Protein AF-A0A433DPP1-F1 (afdb_monomer_lite)

Secondary structure (DSSP, 8-state):
-PPTTHHHIIIII-S-BSSSS-TTTSBPPTT---THHHH---SS---SSPP-TTSPPBTTSPP--SS-B-GGG--S-HHHHHHHHHHHHHBSEEEEEEEETTEEEEEE-SSTTTTBEEEEETTEEEE--BTTBS--BHHHHHHHHHTT--S----

Radius of gyration: 14.96 Å; chains: 1; bounding box: 36×38×36 Å

pLDDT: mean 84.87, std 12.74, range [33.56, 97.12]

Sequence (155 aa):
MLPEPYRTFVAEIANGTNEGPMDEGGLLPLGAKPDSWVSWKADCWMSPEPFDGTAVRKPDRPFPLVEEWQWEYEYYDNALHSSPLHETYQHGSVLLGSDQPGDYWTLVVTGPQRGQVWWLRDGCATPYSSSGELGVDFLDWVRDWHLGQGWWRSE

Foldseek 3Di:
DADPPVVVCVVPPHQFAQPAPAPQRHFHGWQDDGPLLQPAAQPLQLAPDGDHSVDAAALVAAQDDPFKDQSSPVPDDSPVCVVNVNSNVGYQWTWGYANDRQWTWIAGGHHPLHQWIWIGGSGIIHTDDDPPDPNDGPVNVRVCVVVVVDSDDDD

Structure (mmCIF, N/CA/C/O backbone):
data_AF-A0A433DPP1-F1
#
_entry.id   AF-A0A433DPP1-F1
#
loop_
_atom_site.group_PDB
_atom_site.id
_atom_site.type_symbol
_atom_site.label_atom_id
_atom_site.label_alt_id
_atom_site.label_comp_id
_atom_site.label_asym_id
_atom_site.label_entity_id
_atom_site.label_seq_id
_atom_site.pdbx_PDB_ins_code
_atom_site.Cartn_x
_atom_site.Cartn_y
_atom_site.Cartn_z
_atom_site.occupancy
_atom_site.B_iso_or_equiv
_atom_site.auth_seq_id
_atom_site.auth_comp_id
_atom_site.auth_asym_id
_atom_site.auth_atom_id
_atom_site.pdbx_PDB_model_num
ATOM 1 N N . MET A 1 1 ? 0.915 -14.182 6.998 1.00 80.50 1 MET A N 1
ATOM 2 C CA . MET A 1 1 ? 0.240 -13.805 8.266 1.00 80.50 1 MET A CA 1
ATOM 3 C C . MET A 1 1 ? 0.090 -12.290 8.286 1.00 80.50 1 MET A C 1
ATOM 5 O O . MET A 1 1 ? 1.107 -11.620 8.142 1.00 80.50 1 MET A O 1
ATOM 9 N N . LEU A 1 2 ? -1.130 -11.756 8.427 1.00 90.88 2 LEU A N 1
ATOM 10 C CA . LEU A 1 2 ? -1.385 -10.305 8.468 1.00 90.88 2 LEU A CA 1
ATOM 11 C C . LEU A 1 2 ? -0.783 -9.648 9.729 1.00 90.88 2 LEU A C 1
ATOM 13 O O . LEU A 1 2 ? -0.656 -10.330 10.755 1.00 90.88 2 LEU A O 1
ATOM 17 N N . PRO A 1 3 ? -0.337 -8.379 9.663 1.00 90.81 3 PRO A N 1
ATOM 18 C CA . PRO A 1 3 ? 0.163 -7.639 10.824 1.00 90.81 3 PRO A CA 1
ATOM 19 C C . PRO A 1 3 ? -0.963 -7.323 11.805 1.00 90.81 3 PRO A C 1
ATOM 21 O O . PRO A 1 3 ? -2.092 -7.073 11.395 1.00 90.81 3 PRO A O 1
ATOM 24 N N . GLU A 1 4 ? -0.650 -7.338 13.099 1.00 89.50 4 GLU A N 1
ATOM 25 C CA . GLU A 1 4 ? -1.472 -6.602 14.061 1.00 89.50 4 GLU A CA 1
ATOM 26 C C . GLU A 1 4 ? -1.162 -5.108 13.926 1.00 89.50 4 GLU A C 1
ATOM 28 O O . GLU A 1 4 ? -0.021 -4.787 13.582 1.00 89.50 4 GLU A O 1
ATOM 33 N N . PRO A 1 5 ? -2.140 -4.215 14.156 1.00 90.88 5 PRO A N 1
ATOM 34 C CA . PRO A 1 5 ? -3.519 -4.486 14.607 1.00 90.88 5 PRO A CA 1
ATOM 35 C C . PRO A 1 5 ? -4.525 -4.840 13.488 1.00 90.88 5 PRO A C 1
ATOM 37 O O . PRO A 1 5 ? -5.678 -5.177 13.759 1.00 90.88 5 PRO A O 1
ATOM 40 N N . TYR A 1 6 ? -4.107 -4.793 12.219 1.00 91.00 6 TYR A N 1
ATOM 41 C CA . TYR A 1 6 ? -4.994 -5.018 11.068 1.00 91.00 6 TYR A CA 1
ATOM 42 C C . TYR A 1 6 ? -5.650 -6.407 11.053 1.00 91.00 6 TYR A C 1
ATOM 44 O O . TYR A 1 6 ? -6.817 -6.550 10.695 1.00 91.00 6 TYR A O 1
ATOM 52 N N . ARG A 1 7 ? -4.926 -7.450 11.475 1.00 92.88 7 ARG A N 1
ATOM 53 C CA . ARG A 1 7 ? -5.467 -8.813 11.567 1.00 92.88 7 ARG A CA 1
ATOM 54 C C . ARG A 1 7 ? -6.683 -8.880 12.493 1.00 92.88 7 ARG A C 1
ATOM 56 O O . ARG A 1 7 ? -7.682 -9.478 12.100 1.00 92.88 7 ARG A O 1
ATOM 63 N N . THR A 1 8 ? -6.594 -8.288 13.684 1.00 92.19 8 THR A N 1
ATOM 64 C CA . THR A 1 8 ? -7.711 -8.239 14.639 1.00 92.19 8 THR A CA 1
ATOM 65 C C . THR A 1 8 ? -8.884 -7.458 14.058 1.00 92.19 8 THR A C 1
ATOM 67 O O . THR A 1 8 ? -10.011 -7.940 14.094 1.00 92.19 8 THR A O 1
ATOM 70 N N . PHE A 1 9 ? -8.623 -6.305 13.433 1.00 90.38 9 PHE A N 1
ATOM 71 C CA . PHE A 1 9 ? -9.667 -5.515 12.780 1.00 90.38 9 PHE A CA 1
ATOM 72 C C . PHE A 1 9 ? -10.453 -6.332 11.740 1.00 90.38 9 PHE A C 1
ATOM 74 O O . PHE A 1 9 ? -11.680 -6.378 11.800 1.00 90.38 9 PHE A O 1
ATOM 81 N N . VAL A 1 10 ? -9.761 -7.038 10.838 1.00 91.62 10 VAL A N 1
ATOM 82 C CA . VAL A 1 10 ? -10.415 -7.865 9.807 1.00 91.62 10 VAL A CA 1
ATOM 83 C C . VAL A 1 10 ? -11.187 -9.041 10.410 1.00 91.62 10 VAL A C 1
ATOM 85 O O . VAL A 1 10 ? -12.242 -9.411 9.897 1.00 91.62 10 VAL A O 1
ATOM 88 N N . ALA A 1 11 ? -10.667 -9.647 11.479 1.00 92.19 11 ALA A N 1
ATOM 89 C CA . ALA A 1 11 ? -11.269 -10.825 12.098 1.00 92.19 11 ALA A CA 1
ATOM 90 C C . ALA A 1 11 ? -12.478 -10.501 12.992 1.00 92.19 11 ALA A C 1
ATOM 92 O O . ALA A 1 11 ? -13.408 -11.304 13.058 1.00 92.19 11 ALA A O 1
ATOM 93 N N . GLU A 1 12 ? -12.458 -9.361 13.686 1.00 92.75 12 GLU A N 1
ATOM 94 C CA . GLU A 1 12 ? -13.395 -9.065 14.778 1.00 92.75 12 GLU A CA 1
ATOM 95 C C . GLU A 1 12 ? -14.281 -7.838 14.529 1.00 92.75 12 GLU A C 1
ATOM 97 O O . GLU A 1 12 ? -15.341 -7.734 15.144 1.00 92.75 12 GLU A O 1
ATOM 102 N N . ILE A 1 13 ? -13.879 -6.918 13.642 1.00 88.56 13 ILE A N 1
ATOM 103 C CA . ILE A 1 13 ? -14.581 -5.645 13.416 1.00 88.56 13 ILE A CA 1
ATOM 104 C C . ILE A 1 13 ? -15.210 -5.615 12.021 1.00 88.56 13 ILE A C 1
ATOM 106 O O . ILE A 1 13 ? -16.436 -5.602 11.908 1.00 88.56 13 ILE A O 1
ATOM 110 N N . ALA A 1 14 ? -14.398 -5.599 10.958 1.00 88.69 14 ALA A N 1
ATOM 111 C CA . ALA A 1 14 ? -14.887 -5.508 9.583 1.00 88.69 14 ALA A CA 1
ATOM 112 C C . ALA A 1 14 ? -13.846 -5.964 8.548 1.00 88.69 14 ALA A C 1
ATOM 114 O O . ALA A 1 14 ? -12.668 -5.629 8.638 1.00 88.69 14 ALA A O 1
ATOM 115 N N . ASN A 1 15 ? -14.294 -6.651 7.494 1.00 90.50 15 ASN A N 1
ATOM 116 C CA . ASN A 1 15 ? -13.475 -6.952 6.316 1.00 90.50 15 ASN A CA 1
ATOM 117 C C . ASN A 1 15 ? -13.751 -5.929 5.203 1.00 90.50 15 ASN A C 1
ATOM 119 O O . ASN A 1 15 ? -14.346 -6.260 4.176 1.00 90.50 15 ASN A O 1
ATOM 123 N N . GLY A 1 16 ? -13.345 -4.686 5.453 1.00 87.31 16 GLY A N 1
ATOM 124 C CA . GLY A 1 16 ? -13.698 -3.527 4.636 1.00 87.31 16 GLY A CA 1
ATOM 125 C C . GLY A 1 16 ? -15.004 -2.863 5.081 1.00 87.31 16 GLY A C 1
ATOM 126 O O . GLY A 1 16 ? -15.820 -3.461 5.783 1.00 87.31 16 GLY A O 1
ATOM 127 N N . THR A 1 17 ? -15.175 -1.600 4.708 1.00 84.06 17 THR A N 1
ATOM 128 C CA . THR A 1 17 ? -16.322 -0.769 5.074 1.00 84.06 17 THR A CA 1
ATOM 129 C C . THR A 1 17 ? -16.471 0.390 4.091 1.00 84.06 17 THR A C 1
ATOM 131 O O . THR A 1 17 ? -15.496 1.070 3.784 1.00 84.06 17 THR A O 1
ATOM 134 N N . ASN A 1 18 ? -17.707 0.639 3.648 1.00 80.44 18 ASN A N 1
ATOM 135 C CA . ASN A 1 18 ? -18.045 1.807 2.823 1.00 80.44 18 ASN A CA 1
ATOM 136 C C . ASN A 1 18 ? -18.035 3.112 3.639 1.00 80.44 18 ASN A C 1
ATOM 138 O O . ASN A 1 18 ? -18.079 4.200 3.075 1.00 80.44 18 ASN A O 1
ATOM 142 N N . GLU A 1 19 ? -18.028 2.998 4.968 1.00 70.69 19 GLU A N 1
ATOM 143 C CA . GLU A 1 19 ? -17.798 4.099 5.897 1.00 70.69 19 GLU A CA 1
ATOM 144 C C . GLU A 1 19 ? -16.351 4.018 6.375 1.00 70.69 19 GLU A C 1
ATOM 146 O O . GLU A 1 19 ? -15.973 3.048 7.031 1.00 70.69 19 GLU A O 1
ATOM 151 N N . GLY A 1 20 ? -15.512 4.992 6.049 1.00 64.38 20 GLY A N 1
ATOM 152 C CA . GLY A 1 20 ? -14.100 4.884 6.387 1.00 64.38 20 GLY A CA 1
ATOM 153 C C . GLY A 1 20 ? -13.231 5.926 5.699 1.00 64.38 20 GLY A C 1
ATOM 154 O O . GLY A 1 20 ? -13.760 6.764 4.966 1.00 64.38 20 GLY A O 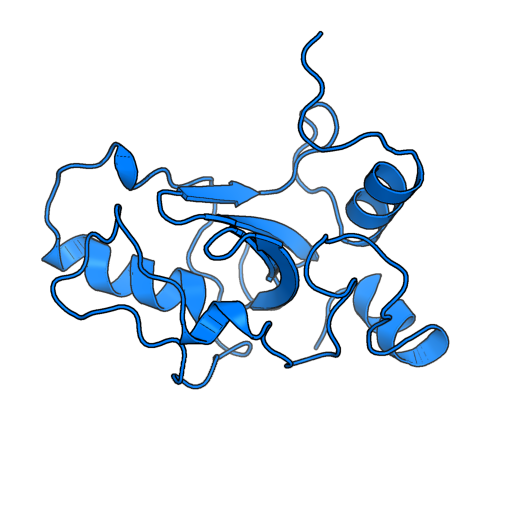1
ATOM 155 N N . PRO A 1 21 ? -11.908 5.879 5.944 1.00 61.28 21 PRO A N 1
ATOM 156 C CA . PRO A 1 21 ? -10.946 6.645 5.163 1.00 61.28 21 PRO A CA 1
ATOM 157 C C . PRO A 1 21 ? -11.133 6.318 3.701 1.00 61.28 21 PRO A C 1
ATOM 159 O O . PRO A 1 21 ? -11.459 5.171 3.419 1.00 61.28 21 PRO A O 1
ATOM 162 N N . MET A 1 22 ? -10.869 7.291 2.827 1.00 73.94 22 MET A N 1
ATOM 163 C CA . MET A 1 22 ? -10.825 7.176 1.366 1.00 73.94 22 MET A CA 1
ATOM 164 C C . MET A 1 22 ? -12.103 7.601 0.624 1.00 73.94 22 MET A C 1
ATOM 166 O O . MET A 1 22 ? -13.192 7.074 0.866 1.00 73.94 22 MET A O 1
ATOM 170 N N . ASP A 1 23 ? -11.941 8.516 -0.338 1.00 70.31 23 ASP A N 1
ATOM 171 C CA . ASP A 1 23 ? -13.028 9.032 -1.184 1.00 70.31 23 ASP A CA 1
ATOM 172 C C . ASP A 1 23 ? -13.584 7.959 -2.142 1.00 70.31 23 ASP A C 1
ATOM 174 O O . ASP A 1 23 ? -14.772 7.970 -2.476 1.00 70.31 23 ASP A O 1
ATOM 178 N N . GLU A 1 24 ? -12.768 6.974 -2.540 1.00 77.06 24 GLU A N 1
ATOM 179 C CA . GLU A 1 24 ? -13.175 5.870 -3.417 1.00 77.06 24 GLU A CA 1
ATOM 180 C C . GLU A 1 24 ? -13.691 4.649 -2.631 1.00 77.06 24 GLU A C 1
ATOM 182 O O . GLU A 1 24 ? -13.180 3.533 -2.741 1.00 77.06 24 GLU A O 1
ATOM 187 N N . GLY A 1 25 ? -14.742 4.855 -1.833 1.00 71.44 25 GLY A N 1
ATOM 188 C CA . GLY A 1 25 ? -15.516 3.754 -1.246 1.00 71.44 25 GLY A CA 1
ATOM 189 C C . GLY A 1 25 ? -15.002 3.212 0.089 1.00 71.44 25 GLY A C 1
ATOM 190 O O . GLY A 1 25 ? -15.340 2.082 0.445 1.00 71.44 25 GLY A O 1
ATOM 191 N N . GLY A 1 26 ? -14.248 4.009 0.848 1.00 86.06 26 GLY A N 1
ATOM 192 C CA . GLY A 1 26 ? -13.851 3.660 2.207 1.00 86.06 26 GLY A CA 1
ATOM 193 C C . GLY A 1 26 ? -12.688 2.661 2.286 1.00 86.06 26 GLY A C 1
ATOM 194 O O . GLY A 1 26 ? -11.819 2.585 1.414 1.00 86.06 26 GLY A O 1
ATOM 195 N N . LEU A 1 27 ? -12.681 1.856 3.354 1.00 89.94 27 LEU A N 1
ATOM 196 C CA . LEU A 1 27 ? -11.669 0.821 3.556 1.00 89.94 27 LEU A CA 1
ATOM 197 C C . LEU A 1 27 ? -12.025 -0.430 2.744 1.00 89.94 27 LEU A C 1
ATOM 199 O O . LEU A 1 27 ? -13.075 -1.044 2.942 1.00 89.94 27 LEU A O 1
ATOM 203 N N . LEU A 1 28 ? -11.120 -0.869 1.880 1.00 92.06 28 LEU A N 1
ATOM 204 C CA . LEU A 1 28 ? -11.331 -2.021 1.014 1.00 92.06 28 LEU A CA 1
ATOM 205 C C . LEU A 1 28 ? -11.329 -3.351 1.789 1.00 92.06 28 LEU A C 1
ATOM 207 O O . LEU A 1 28 ? -10.550 -3.532 2.734 1.00 92.06 28 LEU A O 1
ATOM 211 N N . PRO A 1 29 ? -12.141 -4.335 1.357 1.00 92.38 29 PRO A N 1
ATOM 212 C CA . PRO A 1 29 ? -12.014 -5.710 1.820 1.00 92.38 29 PRO A CA 1
ATOM 213 C C . PRO A 1 29 ? -10.627 -6.290 1.530 1.00 92.38 29 PRO A C 1
ATOM 215 O O . PRO A 1 29 ? -9.993 -5.973 0.522 1.00 92.38 29 PRO A O 1
ATOM 218 N N . LEU A 1 30 ? -10.172 -7.212 2.379 1.00 92.38 30 LEU A N 1
ATOM 219 C CA . LEU A 1 30 ? -8.880 -7.872 2.229 1.00 92.38 30 LEU A CA 1
ATOM 220 C C . LEU A 1 30 ? -8.735 -8.514 0.840 1.00 92.38 30 LEU A C 1
ATOM 222 O O . LEU A 1 30 ? -9.458 -9.444 0.486 1.00 92.38 30 LEU A O 1
ATOM 226 N N . GLY A 1 31 ? -7.739 -8.048 0.083 1.00 90.69 31 GLY A N 1
ATOM 227 C CA . GLY A 1 31 ? -7.416 -8.558 -1.253 1.00 90.69 31 GLY A CA 1
ATOM 228 C C . GLY A 1 31 ? -8.238 -7.945 -2.389 1.00 90.69 31 GLY A C 1
ATOM 229 O O . GLY A 1 31 ? -7.971 -8.262 -3.549 1.00 90.69 31 GLY A O 1
ATOM 230 N N . ALA A 1 32 ? -9.191 -7.062 -2.084 1.00 91.88 32 ALA A N 1
ATOM 231 C CA . ALA A 1 32 ? -9.877 -6.268 -3.092 1.00 91.88 32 ALA A CA 1
ATOM 232 C C . ALA A 1 32 ? -8.938 -5.211 -3.701 1.00 91.88 32 ALA A C 1
ATOM 234 O O . ALA A 1 32 ? -7.886 -4.873 -3.149 1.00 91.88 32 ALA A O 1
ATOM 235 N N . LYS A 1 33 ? -9.330 -4.704 -4.869 1.00 91.56 33 LYS A N 1
ATOM 236 C CA . LYS A 1 33 ? -8.695 -3.576 -5.554 1.00 91.56 33 LYS A CA 1
ATOM 237 C C . LYS A 1 33 ? -9.776 -2.508 -5.774 1.00 91.56 33 LYS A C 1
ATOM 239 O O . LYS A 1 33 ? -10.911 -2.910 -6.036 1.00 91.56 33 LYS A O 1
ATOM 244 N N . PRO A 1 34 ? -9.457 -1.209 -5.667 1.00 89.50 34 PRO A N 1
ATOM 245 C CA . PRO A 1 34 ? -10.390 -0.159 -6.062 1.00 89.50 34 PRO A CA 1
ATOM 246 C C . PRO A 1 34 ? -10.622 -0.215 -7.577 1.00 89.50 34 PRO A C 1
ATOM 248 O O . PRO A 1 34 ? -9.773 -0.728 -8.315 1.00 89.50 34 PRO A O 1
ATOM 251 N N . ASP A 1 35 ? -11.756 0.305 -8.045 1.00 87.19 35 ASP A N 1
ATOM 252 C CA . ASP A 1 35 ? -12.103 0.295 -9.472 1.00 87.19 35 ASP A CA 1
ATOM 253 C C . ASP A 1 35 ? -11.065 1.073 -10.291 1.00 87.19 35 ASP A C 1
ATOM 255 O O . ASP A 1 35 ? -10.641 0.629 -11.364 1.00 87.19 35 ASP A O 1
ATOM 259 N N . SER A 1 36 ? -10.567 2.179 -9.734 1.00 87.50 36 SER A N 1
ATOM 260 C CA . SER A 1 36 ? -9.498 2.979 -10.320 1.00 87.50 36 SER A CA 1
ATOM 261 C C . SER A 1 36 ? -8.199 2.209 -10.557 1.00 87.50 36 SER A C 1
ATOM 263 O O . SER A 1 36 ? -7.485 2.530 -11.509 1.00 87.50 36 SER A O 1
ATOM 265 N N . TRP A 1 37 ? -7.917 1.144 -9.793 1.00 88.75 37 TRP A N 1
ATOM 266 C CA . TRP A 1 37 ? -6.671 0.376 -9.890 1.00 88.75 37 TRP A CA 1
ATOM 267 C C . TRP A 1 37 ? -6.427 -0.200 -11.277 1.00 88.75 37 TRP A C 1
ATOM 269 O O . TRP A 1 37 ? -5.280 -0.326 -11.682 1.00 88.75 37 TRP A O 1
ATOM 279 N N . VAL A 1 38 ? -7.470 -0.582 -12.013 1.00 84.56 38 VAL A N 1
ATOM 280 C CA . VAL A 1 38 ? -7.315 -1.165 -13.359 1.00 84.56 38 VAL A CA 1
ATOM 281 C C . VAL A 1 38 ? -7.442 -0.137 -14.481 1.00 84.56 38 VAL A C 1
ATOM 283 O O . VAL A 1 38 ? -7.100 -0.448 -15.620 1.00 84.56 38 VAL A O 1
ATOM 286 N N . SER A 1 39 ? -7.945 1.062 -14.185 1.00 81.62 39 SER A N 1
ATOM 287 C CA . SER A 1 39 ? -8.306 2.059 -15.197 1.00 81.62 39 SER A CA 1
ATOM 288 C C . SER A 1 39 ? -7.485 3.344 -15.152 1.00 81.62 39 SER A C 1
ATOM 290 O O . SER A 1 39 ? -7.582 4.144 -16.085 1.00 81.62 39 SER A O 1
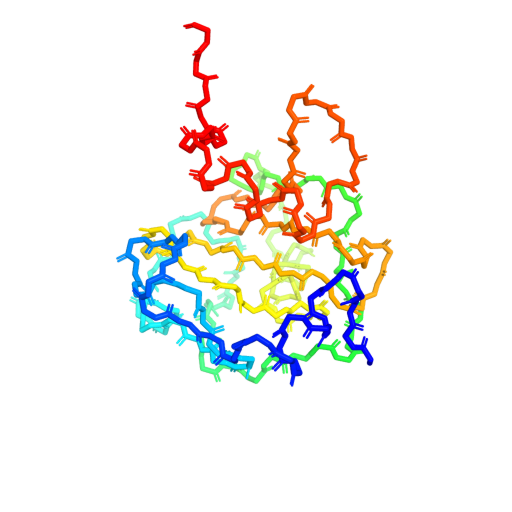ATOM 292 N N . TRP A 1 40 ? -6.713 3.578 -14.089 1.00 85.06 40 TRP A N 1
ATOM 293 C CA . TRP A 1 40 ? -5.843 4.746 -13.999 1.00 85.06 40 TRP A CA 1
ATOM 294 C C . TRP A 1 40 ? -4.665 4.645 -14.978 1.00 85.06 40 TRP A C 1
ATOM 296 O O . TRP A 1 40 ? -4.263 3.558 -15.402 1.00 85.06 40 TRP A O 1
ATOM 306 N N . LYS A 1 41 ? -4.131 5.803 -15.366 1.00 81.00 41 LYS A N 1
ATOM 307 C CA . LYS A 1 41 ? -2.931 5.917 -16.196 1.00 81.00 41 LYS A CA 1
ATOM 308 C C . LYS A 1 41 ? -1.863 6.639 -15.400 1.00 81.00 41 LYS A C 1
ATOM 310 O O . LYS A 1 41 ? -2.169 7.638 -14.763 1.00 81.00 41 LYS A O 1
ATOM 315 N N . ALA A 1 42 ? -0.654 6.110 -15.478 1.00 82.81 42 ALA A N 1
ATOM 316 C CA . ALA A 1 42 ? 0.512 6.662 -14.826 1.00 82.81 42 ALA A CA 1
ATOM 317 C C . ALA A 1 42 ? 1.224 7.646 -15.768 1.00 82.81 42 ALA A C 1
ATOM 319 O O . ALA A 1 42 ? 1.669 7.242 -16.847 1.00 82.81 42 ALA A O 1
ATOM 320 N N . ASP A 1 43 ? 1.307 8.917 -15.381 1.00 85.31 43 ASP A N 1
ATOM 321 C CA . ASP A 1 43 ? 2.046 9.967 -16.083 1.00 85.31 43 ASP A CA 1
ATOM 322 C C . ASP A 1 43 ? 3.546 9.918 -15.736 1.00 85.31 43 ASP A C 1
ATOM 324 O O . ASP A 1 43 ? 4.387 10.225 -16.583 1.00 85.31 43 ASP A O 1
ATOM 328 N N . CYS A 1 44 ? 3.900 9.461 -14.529 1.00 86.56 44 CYS A N 1
ATOM 329 C CA . CYS A 1 44 ? 5.281 9.340 -14.046 1.00 86.56 44 CYS A CA 1
ATOM 330 C C . CYS A 1 44 ? 5.845 7.909 -14.168 1.00 86.56 44 CYS A C 1
ATOM 332 O O . CYS A 1 44 ? 6.820 7.544 -13.507 1.00 86.56 44 CYS A O 1
ATOM 334 N N . TRP A 1 45 ? 5.258 7.084 -15.041 1.00 87.81 45 TRP A N 1
ATOM 335 C CA . TRP A 1 45 ? 5.657 5.691 -15.228 1.00 87.81 45 TRP A CA 1
ATOM 336 C C . TRP A 1 45 ? 7.033 5.547 -15.891 1.00 87.81 45 TRP A C 1
ATOM 338 O O . TRP A 1 45 ? 7.211 5.843 -17.074 1.00 87.81 45 TRP A O 1
ATOM 348 N N . MET A 1 46 ? 8.006 5.020 -15.148 1.00 85.31 46 MET A N 1
ATOM 349 C CA . MET A 1 46 ? 9.387 4.879 -15.624 1.00 85.31 46 MET A CA 1
ATOM 350 C C . MET A 1 46 ? 9.696 3.568 -16.360 1.00 85.31 46 MET A C 1
ATOM 352 O O . MET A 1 46 ? 10.782 3.422 -16.920 1.00 85.31 46 MET A O 1
ATOM 356 N N . SER A 1 47 ? 8.785 2.590 -16.374 1.00 85.94 47 SER A N 1
ATOM 357 C CA . SER A 1 47 ? 9.031 1.305 -17.041 1.00 85.94 47 SER A CA 1
ATOM 358 C C . SER A 1 47 ? 8.590 1.333 -18.513 1.00 85.94 47 SER A C 1
ATOM 360 O O . SER A 1 47 ? 7.522 1.860 -18.825 1.00 85.94 47 SER A O 1
ATOM 362 N N . PRO A 1 48 ? 9.356 0.723 -19.443 1.00 86.62 48 PRO A N 1
ATOM 363 C CA . PRO A 1 48 ? 8.882 0.506 -20.811 1.00 86.62 48 PRO A CA 1
ATOM 364 C C . PRO A 1 48 ? 7.700 -0.476 -20.879 1.00 86.62 48 PRO A C 1
ATOM 366 O O . PRO A 1 48 ? 6.956 -0.474 -21.859 1.00 86.62 48 PRO A O 1
ATOM 369 N N . GLU A 1 49 ? 7.533 -1.325 -19.863 1.00 88.62 49 GLU A N 1
ATOM 370 C CA . GLU A 1 49 ? 6.380 -2.209 -19.720 1.00 88.62 49 GLU A CA 1
ATOM 371 C C . GLU A 1 49 ? 5.276 -1.450 -18.978 1.00 88.62 49 GLU A C 1
ATOM 373 O O . GLU A 1 49 ? 5.537 -0.950 -17.883 1.00 88.62 49 GLU A O 1
ATOM 378 N N . PRO A 1 50 ? 4.056 -1.337 -19.531 1.00 87.19 50 PRO A N 1
ATOM 379 C CA . PRO A 1 50 ? 2.998 -0.552 -18.911 1.00 87.19 50 PRO A CA 1
ATOM 380 C C . PRO A 1 50 ? 2.579 -1.148 -17.566 1.00 87.19 50 PRO A C 1
ATOM 382 O O . PRO A 1 50 ? 2.695 -2.354 -17.339 1.00 87.19 50 PRO A O 1
ATOM 385 N N . PHE A 1 51 ? 2.025 -0.306 -16.699 1.00 87.25 51 PHE A N 1
ATOM 386 C CA . PHE A 1 51 ? 1.364 -0.770 -15.489 1.00 87.25 51 PHE A CA 1
ATOM 387 C C . PHE A 1 51 ? 0.225 -1.747 -15.832 1.00 87.25 51 PHE A C 1
ATOM 389 O O . PHE A 1 51 ? -0.695 -1.416 -16.581 1.00 87.25 51 PHE A O 1
ATOM 396 N N . ASP A 1 52 ? 0.280 -2.951 -15.260 1.00 87.31 52 ASP A N 1
ATOM 397 C CA . ASP A 1 52 ? -0.771 -3.961 -15.378 1.00 87.31 52 ASP A CA 1
ATOM 398 C C . ASP A 1 52 ? -1.562 -4.066 -14.067 1.00 87.31 52 ASP A C 1
ATOM 400 O O . ASP A 1 52 ? -1.244 -4.851 -13.169 1.00 87.31 52 ASP A O 1
ATOM 404 N N . GLY A 1 53 ? -2.646 -3.295 -13.967 1.00 86.00 53 GLY A N 1
ATOM 405 C CA . GLY A 1 53 ? -3.558 -3.359 -12.821 1.00 86.00 53 GLY A CA 1
ATOM 406 C C . GLY A 1 53 ? -4.272 -4.711 -12.674 1.00 86.00 53 GLY A C 1
ATOM 407 O O . GLY A 1 53 ? -4.760 -5.051 -11.586 1.00 86.00 53 GLY A O 1
ATOM 408 N N . THR A 1 54 ? -4.314 -5.523 -13.735 1.00 88.50 54 THR A N 1
ATOM 409 C CA . THR A 1 54 ? -4.941 -6.852 -13.721 1.00 88.50 54 THR A CA 1
ATOM 410 C C . THR A 1 54 ? -4.030 -7.920 -13.127 1.00 88.50 54 THR A C 1
ATOM 412 O O . THR A 1 54 ? -4.538 -8.929 -12.627 1.00 88.50 54 THR A O 1
ATOM 415 N N . ALA A 1 55 ? -2.719 -7.662 -13.067 1.00 88.44 55 ALA A N 1
ATOM 416 C CA . ALA A 1 55 ? -1.735 -8.571 -12.503 1.00 88.44 55 ALA A CA 1
ATOM 417 C C . ALA A 1 55 ? -2.129 -9.054 -11.095 1.00 88.44 55 ALA A C 1
ATOM 419 O O . ALA A 1 55 ? -2.712 -8.335 -10.265 1.00 88.44 55 ALA A O 1
ATOM 420 N N . VAL A 1 56 ? -1.809 -10.320 -10.823 1.00 90.00 56 VAL A N 1
ATOM 421 C CA . VAL A 1 56 ? -2.022 -10.930 -9.510 1.00 90.00 56 VAL A CA 1
ATOM 422 C C . VAL A 1 56 ? -1.014 -10.333 -8.533 1.00 90.00 56 VAL A C 1
ATOM 424 O O . VAL A 1 56 ? 0.196 -10.441 -8.735 1.00 90.00 56 VAL A O 1
ATOM 427 N N . ARG A 1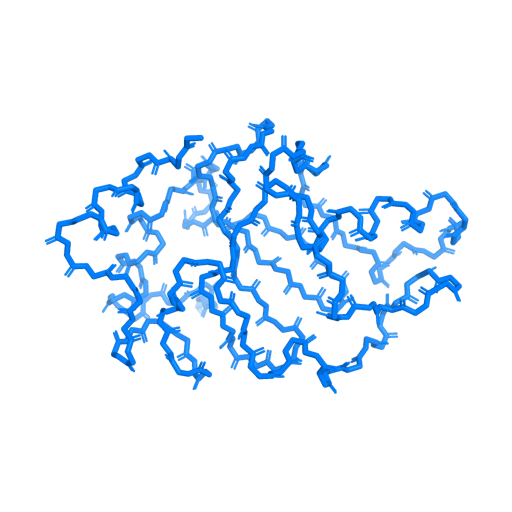 57 ? -1.516 -9.726 -7.452 1.00 92.94 57 ARG A N 1
ATOM 428 C CA . ARG A 1 57 ? -0.667 -9.246 -6.355 1.00 92.94 57 ARG A CA 1
ATOM 429 C C . ARG A 1 57 ? -0.046 -10.431 -5.615 1.00 92.94 57 ARG A C 1
ATOM 431 O O . ARG A 1 57 ? -0.671 -11.480 -5.471 1.00 92.94 57 ARG A O 1
ATOM 438 N N . LYS A 1 58 ? 1.173 -10.247 -5.117 1.00 95.81 58 LYS A N 1
ATOM 439 C CA . LYS A 1 58 ? 2.005 -11.271 -4.470 1.00 95.81 58 LYS A CA 1
ATOM 440 C C . LYS A 1 58 ? 2.349 -10.846 -3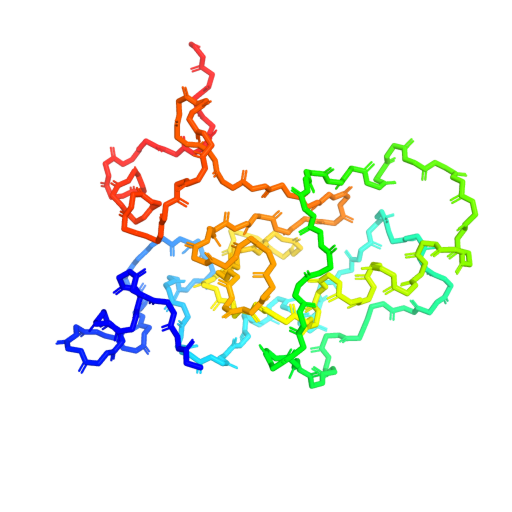.037 1.00 95.81 58 LYS A C 1
ATOM 442 O O . LYS A 1 58 ? 3.488 -10.466 -2.756 1.00 95.81 58 LYS A O 1
ATOM 447 N N . PRO A 1 59 ? 1.376 -10.866 -2.106 1.00 94.62 59 PRO A N 1
ATOM 448 C CA . PRO A 1 59 ? 1.601 -10.436 -0.724 1.00 94.62 59 PRO A CA 1
ATOM 449 C C . PRO A 1 59 ? 2.584 -11.338 0.042 1.00 94.62 59 PRO A C 1
ATOM 451 O O . PRO A 1 59 ? 3.056 -10.962 1.108 1.00 94.62 59 PRO A O 1
ATOM 454 N N . ASP A 1 60 ? 2.890 -12.531 -0.470 1.00 95.00 60 ASP A N 1
ATOM 455 C CA . ASP A 1 60 ? 3.882 -13.470 0.062 1.00 95.00 60 ASP A CA 1
ATOM 456 C C . ASP A 1 60 ? 5.333 -13.088 -0.276 1.00 95.00 60 ASP A C 1
ATOM 458 O O . ASP A 1 60 ? 6.264 -13.567 0.373 1.00 95.00 60 ASP A O 1
ATOM 462 N N . ARG A 1 61 ? 5.539 -12.222 -1.273 1.00 97.12 61 ARG A N 1
ATOM 463 C CA . ARG A 1 61 ? 6.855 -11.678 -1.628 1.00 97.12 61 ARG A CA 1
ATOM 464 C C . ARG A 1 61 ? 7.169 -10.453 -0.772 1.00 97.12 61 ARG A C 1
ATOM 466 O O . ARG A 1 61 ? 6.240 -9.765 -0.368 1.00 97.12 61 ARG A O 1
ATOM 473 N N . PRO A 1 62 ? 8.443 -10.180 -0.446 1.00 97.06 62 PRO A N 1
ATOM 474 C CA . PRO A 1 62 ? 8.789 -8.996 0.331 1.00 97.06 62 PRO A CA 1
ATOM 475 C C . PRO A 1 62 ? 8.455 -7.721 -0.447 1.00 97.06 62 PRO A C 1
ATOM 477 O O . PRO A 1 62 ? 8.738 -7.636 -1.640 1.00 97.06 62 PRO A O 1
ATOM 480 N N . PHE A 1 63 ? 7.875 -6.738 0.240 1.00 96.81 63 PHE A N 1
ATOM 481 C CA . PHE A 1 63 ? 7.777 -5.373 -0.266 1.00 96.81 63 PHE A CA 1
ATOM 482 C C . PHE A 1 63 ? 9.200 -4.823 -0.473 1.00 96.81 63 PHE A C 1
ATOM 484 O O . PHE A 1 63 ? 10.029 -4.990 0.432 1.00 96.81 63 PHE A O 1
ATOM 491 N N . PRO A 1 64 ? 9.511 -4.246 -1.648 1.00 95.81 64 PRO A N 1
ATOM 492 C CA . PRO A 1 64 ? 10.895 -3.997 -2.047 1.00 95.81 64 PRO A CA 1
ATOM 493 C C . PRO A 1 64 ? 11.506 -2.750 -1.399 1.00 95.81 64 PRO A C 1
ATOM 495 O O . PRO A 1 64 ? 12.723 -2.693 -1.238 1.00 95.81 64 PRO A O 1
ATOM 498 N N . LEU A 1 65 ? 10.688 -1.765 -1.018 1.00 95.19 65 LEU A N 1
ATOM 499 C CA . LEU A 1 65 ? 11.183 -0.486 -0.515 1.00 95.19 65 LEU A CA 1
ATOM 500 C C . LEU A 1 65 ? 11.459 -0.540 0.987 1.00 95.19 65 LEU A C 1
ATOM 502 O O . LEU A 1 65 ? 10.731 -1.172 1.758 1.00 95.19 65 LEU A O 1
ATOM 506 N N . VAL A 1 66 ? 12.526 0.145 1.397 1.00 93.44 66 VAL A N 1
ATOM 507 C CA . VAL A 1 66 ? 12.914 0.327 2.806 1.00 93.44 66 VAL A CA 1
ATOM 508 C C . VAL A 1 66 ? 12.871 1.787 3.255 1.00 93.44 66 VAL A C 1
ATOM 510 O O . VAL A 1 66 ? 12.951 2.058 4.449 1.00 93.44 66 VAL A O 1
ATOM 513 N N . GLU A 1 67 ? 12.724 2.698 2.306 1.00 92.31 67 GLU A N 1
ATOM 514 C CA . GLU A 1 67 ? 12.624 4.141 2.477 1.00 92.31 67 GLU A CA 1
ATOM 515 C C . GLU A 1 67 ? 11.748 4.703 1.354 1.00 92.31 67 GLU A C 1
ATOM 517 O O . GLU A 1 67 ? 11.352 3.963 0.445 1.00 92.31 67 GLU A O 1
ATOM 522 N N . GLU A 1 68 ? 11.395 5.983 1.446 1.00 92.62 68 GLU A N 1
ATOM 523 C CA . GLU A 1 68 ? 10.631 6.634 0.388 1.00 92.62 68 GLU A CA 1
ATOM 524 C C . GLU A 1 68 ? 11.372 6.593 -0.953 1.00 92.62 68 GLU A C 1
ATOM 526 O O . GLU A 1 68 ? 12.596 6.685 -1.013 1.00 92.62 68 GLU A O 1
ATOM 531 N N . TRP A 1 69 ? 10.614 6.478 -2.039 1.00 93.38 69 TRP A N 1
ATOM 532 C CA . TRP A 1 69 ? 11.151 6.515 -3.392 1.00 93.38 69 TRP A CA 1
ATOM 533 C C . TRP A 1 69 ? 10.315 7.465 -4.243 1.00 93.38 69 TRP A C 1
ATOM 535 O O . TRP A 1 69 ? 9.118 7.245 -4.425 1.00 93.38 69 TRP A O 1
ATOM 545 N N . GLN A 1 70 ? 10.937 8.537 -4.738 1.00 91.94 70 GLN A N 1
ATOM 546 C CA . GLN A 1 70 ? 10.297 9.559 -5.570 1.00 91.94 70 GLN A CA 1
ATOM 547 C C . GLN A 1 70 ? 10.819 9.455 -7.002 1.00 91.94 70 GLN A C 1
ATOM 549 O O . GLN A 1 70 ? 11.676 10.225 -7.441 1.00 91.94 70 GLN A O 1
ATOM 554 N N . TRP A 1 71 ? 10.317 8.463 -7.729 1.00 90.31 71 TRP A N 1
ATOM 555 C CA . TRP A 1 71 ? 10.785 8.177 -9.079 1.00 90.31 71 TRP A CA 1
ATOM 556 C C . TRP A 1 71 ? 10.396 9.259 -10.096 1.00 90.31 71 TRP A C 1
ATOM 558 O O . TRP A 1 71 ? 11.074 9.407 -11.103 1.00 90.31 71 TRP A O 1
ATOM 568 N N . GLU A 1 72 ? 9.398 10.104 -9.815 1.00 87.88 72 GLU A N 1
ATOM 569 C CA . GLU A 1 72 ? 9.090 11.286 -10.641 1.00 87.88 72 GLU A CA 1
ATOM 570 C C . GLU A 1 72 ? 10.271 12.262 -10.805 1.00 87.88 72 GLU A C 1
ATOM 572 O O . GLU A 1 72 ? 10.328 13.014 -11.781 1.00 87.88 72 GLU A O 1
ATOM 577 N N . TYR A 1 73 ? 11.235 12.240 -9.877 1.00 85.12 73 TYR A N 1
ATOM 578 C CA . TYR A 1 73 ? 12.457 13.047 -9.943 1.00 85.12 73 TYR A CA 1
ATOM 579 C C . TYR A 1 73 ? 13.697 12.246 -10.353 1.00 85.12 73 TYR A C 1
ATOM 581 O O . TYR A 1 73 ? 14.760 12.831 -10.586 1.00 85.12 73 TYR A O 1
ATOM 589 N N . GLU A 1 74 ? 13.590 10.922 -10.455 1.00 78.69 74 GLU A N 1
ATOM 590 C CA . GLU A 1 74 ? 14.685 10.061 -10.879 1.00 78.69 74 GLU A CA 1
ATOM 591 C C . GLU A 1 74 ? 14.603 9.865 -12.391 1.00 78.69 74 GLU A C 1
ATOM 593 O O . GLU A 1 74 ? 13.811 9.099 -12.904 1.00 78.69 74 GLU A O 1
ATOM 598 N N . TYR A 1 75 ? 15.437 10.570 -13.151 1.00 62.97 75 TYR A N 1
ATOM 599 C CA . TYR A 1 75 ? 15.424 10.499 -14.621 1.00 62.97 75 TYR A CA 1
ATOM 600 C C . TYR A 1 75 ? 16.388 9.441 -15.192 1.00 62.97 75 TYR A C 1
ATOM 602 O O . TYR A 1 75 ? 16.793 9.535 -16.353 1.00 62.97 75 TYR A O 1
ATOM 610 N N . TYR A 1 76 ? 16.825 8.470 -14.382 1.00 66.38 76 TYR A N 1
ATOM 611 C CA . TYR A 1 76 ? 17.883 7.522 -14.747 1.00 66.38 76 TYR A CA 1
ATOM 612 C C . TYR A 1 76 ? 17.360 6.097 -14.990 1.00 66.38 76 TYR A C 1
ATOM 614 O O . TYR A 1 76 ? 16.333 5.696 -14.469 1.00 66.38 76 TYR A O 1
ATOM 622 N N . ASP A 1 77 ? 18.086 5.375 -15.852 1.00 72.19 77 ASP A N 1
ATOM 623 C CA . ASP A 1 77 ? 17.900 3.997 -16.342 1.00 72.19 77 ASP A CA 1
ATOM 624 C C . ASP A 1 77 ? 16.552 3.295 -16.060 1.00 72.19 77 ASP A C 1
ATOM 626 O O . ASP A 1 77 ? 16.414 2.464 -15.158 1.00 72.19 77 ASP A O 1
ATOM 630 N N . ASN A 1 78 ? 15.584 3.534 -16.946 1.00 74.38 78 ASN A N 1
ATOM 631 C CA . ASN A 1 78 ? 14.286 2.854 -16.976 1.00 74.38 78 ASN A CA 1
ATOM 632 C C . ASN A 1 78 ? 14.383 1.318 -16.876 1.00 74.38 78 ASN A C 1
ATOM 634 O O . ASN A 1 78 ? 13.475 0.683 -16.340 1.00 74.38 78 ASN A O 1
ATOM 638 N N . ALA A 1 79 ? 15.453 0.691 -17.383 1.00 77.06 79 ALA A N 1
ATOM 639 C CA . ALA A 1 79 ? 15.602 -0.762 -17.314 1.00 77.06 79 ALA A CA 1
ATOM 640 C C . ALA A 1 79 ? 15.947 -1.239 -15.894 1.00 77.06 79 ALA A C 1
ATOM 642 O O . ALA A 1 79 ? 15.449 -2.282 -15.465 1.00 77.06 79 ALA A O 1
ATOM 643 N N . LEU A 1 80 ? 16.748 -0.467 -15.153 1.00 79.25 80 LEU A N 1
ATOM 644 C CA . LEU A 1 80 ? 17.098 -0.761 -13.764 1.00 79.25 80 LEU A CA 1
ATOM 645 C C . LEU A 1 80 ? 15.890 -0.591 -12.832 1.00 79.25 80 LEU A C 1
ATOM 647 O O . LEU A 1 80 ? 15.647 -1.440 -11.976 1.00 79.25 80 LEU A O 1
ATOM 651 N N . HIS A 1 81 ? 15.116 0.478 -13.028 1.00 83.69 81 HIS A N 1
ATOM 652 C CA . HIS A 1 81 ? 13.995 0.834 -12.152 1.00 83.69 81 HIS A CA 1
ATOM 653 C C . HIS A 1 81 ? 12.682 0.127 -12.501 1.00 83.69 81 HIS A C 1
ATOM 655 O O . HIS A 1 81 ? 11.789 0.057 -11.658 1.00 83.69 81 HIS A O 1
ATOM 661 N N . SER A 1 82 ? 12.576 -0.470 -13.695 1.00 88.38 82 SER A N 1
ATOM 662 C CA . SER A 1 82 ? 11.382 -1.209 -14.119 1.00 88.38 82 SER A CA 1
ATOM 663 C C . SER A 1 82 ? 10.982 -2.285 -13.107 1.00 88.38 82 SER A C 1
ATOM 665 O O . SER A 1 82 ? 9.851 -2.285 -12.624 1.00 88.38 82 SER A O 1
ATOM 667 N N . SER A 1 83 ? 11.908 -3.179 -12.737 1.00 90.69 83 SER A N 1
ATOM 668 C CA . SER A 1 83 ? 11.565 -4.291 -11.837 1.00 90.69 83 SER A CA 1
ATOM 669 C C . SER A 1 83 ? 11.135 -3.791 -10.447 1.00 90.69 83 SER A C 1
ATOM 671 O O . SER A 1 83 ? 10.021 -4.123 -10.048 1.00 90.69 83 SER A O 1
ATOM 673 N N . PRO A 1 84 ? 11.905 -2.936 -9.739 1.00 91.88 84 PRO A N 1
ATOM 674 C CA . PRO A 1 84 ? 11.471 -2.373 -8.456 1.00 91.88 84 PRO A CA 1
ATOM 675 C C . PRO A 1 84 ? 10.125 -1.638 -8.512 1.00 91.88 84 PRO A C 1
ATOM 677 O O . PRO A 1 84 ? 9.336 -1.744 -7.571 1.00 91.88 84 PRO A O 1
ATOM 680 N N . LEU A 1 85 ? 9.830 -0.929 -9.610 1.00 92.06 85 LEU A N 1
ATOM 681 C CA . LEU A 1 85 ? 8.560 -0.225 -9.792 1.00 92.06 85 LEU A CA 1
ATOM 682 C C . LEU A 1 85 ? 7.389 -1.210 -9.856 1.00 92.06 85 LEU A C 1
ATOM 684 O O . LEU A 1 85 ? 6.450 -1.112 -9.066 1.00 92.06 85 LEU A O 1
ATOM 688 N N . HIS A 1 86 ? 7.470 -2.220 -10.725 1.00 93.00 86 HIS A N 1
ATOM 689 C CA . HIS A 1 86 ? 6.447 -3.270 -10.811 1.00 93.00 86 HIS A CA 1
ATOM 690 C C . HIS A 1 86 ? 6.284 -4.022 -9.485 1.00 93.00 86 HIS A C 1
ATOM 692 O O . HIS A 1 86 ? 5.163 -4.285 -9.044 1.00 93.00 86 HIS A O 1
ATOM 698 N N . GLU A 1 87 ? 7.393 -4.343 -8.819 1.00 95.00 87 GLU A N 1
ATOM 699 C CA . GLU A 1 87 ? 7.385 -5.021 -7.524 1.00 95.00 87 GLU A CA 1
ATOM 700 C C . GLU A 1 87 ? 6.726 -4.176 -6.427 1.00 95.00 87 GLU A C 1
ATOM 702 O O . GLU A 1 87 ? 5.975 -4.725 -5.622 1.00 95.00 87 GLU A O 1
ATOM 707 N N . THR A 1 88 ? 6.917 -2.854 -6.420 1.00 95.00 88 THR A N 1
ATOM 708 C CA . THR A 1 88 ? 6.310 -1.937 -5.435 1.00 95.00 88 THR A CA 1
ATOM 709 C C . THR A 1 88 ? 4.779 -1.999 -5.465 1.00 95.00 88 THR A C 1
ATOM 711 O O . THR A 1 88 ? 4.135 -2.032 -4.414 1.00 95.00 88 THR A O 1
ATOM 714 N N . TYR A 1 89 ? 4.178 -2.108 -6.654 1.00 93.56 89 TYR A N 1
ATOM 715 C CA . TYR A 1 89 ? 2.719 -2.197 -6.808 1.00 93.56 89 TYR A CA 1
ATOM 716 C C . TYR A 1 89 ? 2.155 -3.614 -6.599 1.00 93.56 89 TYR A C 1
ATOM 718 O O . TYR A 1 89 ? 0.942 -3.777 -6.433 1.00 93.56 89 TYR A O 1
ATOM 726 N N . GLN A 1 90 ? 2.999 -4.652 -6.605 1.00 94.69 90 GLN A N 1
ATOM 727 C CA . GLN A 1 90 ? 2.552 -6.050 -6.585 1.00 94.69 90 GLN A CA 1
ATOM 728 C C . GLN A 1 90 ? 2.915 -6.804 -5.304 1.00 94.69 90 GLN A C 1
ATOM 730 O O . GLN A 1 90 ? 2.148 -7.673 -4.882 1.00 94.69 90 GLN A O 1
ATOM 735 N N . HIS A 1 91 ? 4.082 -6.556 -4.719 1.00 96.88 91 HIS A N 1
ATOM 736 C CA . HIS A 1 91 ? 4.674 -7.416 -3.700 1.00 96.88 91 HIS A CA 1
ATOM 737 C C . HIS A 1 91 ? 4.376 -6.939 -2.281 1.00 96.88 91 HIS A C 1
ATOM 739 O O . HIS A 1 91 ? 4.358 -5.750 -1.989 1.00 96.88 91 HIS A O 1
ATOM 745 N N . GLY A 1 92 ? 4.184 -7.894 -1.372 1.00 96.31 92 GLY A N 1
ATOM 746 C CA . GLY A 1 92 ? 4.324 -7.680 0.070 1.00 96.31 92 GLY A CA 1
ATOM 747 C C . GLY A 1 92 ? 3.345 -6.729 0.733 1.00 96.31 92 GLY A C 1
ATOM 748 O O . GLY A 1 92 ? 3.529 -6.426 1.909 1.00 96.31 92 GLY A O 1
ATOM 749 N N . SER A 1 93 ? 2.302 -6.292 0.034 1.00 96.12 93 SER A N 1
ATOM 750 C CA . SER A 1 93 ? 1.359 -5.306 0.545 1.00 96.12 93 SER A CA 1
ATOM 751 C C . SER A 1 93 ? -0.080 -5.584 0.104 1.00 96.12 93 SER A C 1
ATOM 753 O O . SER A 1 93 ? -0.332 -6.195 -0.943 1.00 96.12 93 SER A O 1
ATOM 755 N N . VAL A 1 94 ? -1.036 -5.147 0.924 1.00 95.19 94 VAL A N 1
ATOM 756 C CA . VAL A 1 94 ? -2.481 -5.206 0.646 1.00 95.19 94 VAL A CA 1
ATOM 757 C C . VAL A 1 94 ? -3.036 -3.797 0.494 1.00 95.19 94 VAL A C 1
ATOM 759 O O . VAL A 1 94 ? -2.555 -2.880 1.156 1.00 95.19 94 VAL A O 1
ATOM 762 N N . LEU A 1 95 ? -4.021 -3.606 -0.381 1.00 94.38 95 LEU A N 1
ATOM 763 C CA . LEU A 1 95 ? -4.658 -2.304 -0.564 1.00 94.38 95 LEU A CA 1
ATOM 764 C C . LEU A 1 95 ? -5.637 -2.038 0.574 1.00 94.38 95 LEU A C 1
ATOM 766 O O . LEU A 1 95 ? -6.425 -2.912 0.929 1.00 94.38 95 LEU A O 1
ATOM 770 N N . LEU A 1 96 ? -5.551 -0.838 1.136 1.00 93.31 96 LEU A N 1
ATOM 771 C CA . LEU A 1 96 ? -6.466 -0.330 2.151 1.00 93.31 96 LEU A CA 1
ATOM 772 C C . LEU A 1 96 ? -7.550 0.543 1.516 1.00 93.31 96 LEU A C 1
ATOM 774 O O . LEU A 1 96 ? -8.685 0.489 1.960 1.00 93.31 96 LEU A O 1
ATOM 778 N N . GLY A 1 97 ? -7.226 1.289 0.460 1.00 91.75 97 GLY A N 1
ATOM 779 C CA . GLY A 1 97 ? -8.187 2.091 -0.299 1.00 91.75 97 GLY A CA 1
ATOM 780 C C . GLY A 1 97 ? -7.504 3.117 -1.200 1.00 91.75 97 GLY A C 1
ATOM 781 O O . GLY A 1 97 ? -6.288 3.039 -1.404 1.00 91.75 97 GLY A O 1
ATOM 782 N N . SER A 1 98 ? -8.283 4.043 -1.764 1.00 90.00 98 SER A N 1
ATOM 783 C CA . SER A 1 98 ? -7.803 5.050 -2.720 1.00 90.00 98 SER A CA 1
ATOM 784 C C . SER A 1 98 ? -8.449 6.420 -2.508 1.00 90.00 98 SER A C 1
ATOM 786 O O . SER A 1 98 ? -9.661 6.506 -2.322 1.00 90.00 98 SER A O 1
ATOM 788 N N . ASP A 1 99 ? -7.636 7.480 -2.491 1.00 85.69 99 ASP A N 1
ATOM 789 C CA . ASP A 1 99 ? -8.147 8.861 -2.391 1.00 85.69 99 ASP A CA 1
ATOM 790 C C . ASP A 1 99 ? -8.632 9.323 -3.766 1.00 85.69 99 ASP A C 1
ATOM 792 O O . ASP A 1 99 ? -9.648 9.990 -3.907 1.00 85.69 99 ASP A O 1
ATOM 796 N N . GLN A 1 100 ? -7.903 8.931 -4.804 1.00 86.44 100 GLN A N 1
ATOM 797 C CA . GLN A 1 100 ? -8.221 9.207 -6.192 1.00 86.44 100 GLN A CA 1
ATOM 798 C C . GLN A 1 100 ? -7.469 8.216 -7.088 1.00 86.44 100 GLN A C 1
ATOM 800 O O . GLN A 1 100 ? -6.484 7.618 -6.645 1.00 86.44 100 GLN A O 1
ATOM 805 N N . PRO A 1 101 ? -7.865 8.064 -8.364 1.00 88.12 101 PRO A N 1
ATOM 806 C CA . PRO A 1 101 ? -7.143 7.212 -9.297 1.00 88.12 101 PRO A CA 1
ATOM 807 C C . PRO A 1 101 ? -5.648 7.539 -9.347 1.00 88.12 101 PRO A C 1
ATOM 809 O O . PRO A 1 101 ? -5.268 8.659 -9.675 1.00 88.12 101 PRO A O 1
ATOM 812 N N . GLY A 1 102 ? -4.814 6.543 -9.048 1.00 87.94 102 GLY A N 1
ATOM 813 C CA . GLY A 1 102 ? -3.359 6.700 -8.963 1.00 87.94 102 GLY A CA 1
ATOM 814 C C . GLY A 1 102 ? -2.817 6.884 -7.546 1.00 87.94 102 GLY A C 1
ATOM 815 O O . GLY A 1 102 ? -1.631 6.640 -7.357 1.00 87.94 102 GLY A O 1
ATOM 816 N N . ASP A 1 103 ? -3.670 7.190 -6.564 1.00 90.88 103 ASP A N 1
ATOM 817 C CA . ASP A 1 103 ? -3.304 7.394 -5.162 1.00 90.88 103 ASP A CA 1
ATOM 818 C C . ASP A 1 103 ? -3.905 6.295 -4.282 1.00 90.88 103 ASP A C 1
ATOM 820 O O . ASP A 1 103 ? -5.108 6.261 -4.002 1.00 90.88 103 ASP A O 1
ATOM 824 N N . TYR A 1 104 ? -3.052 5.388 -3.817 1.00 92.88 104 TYR A N 1
ATOM 825 C CA . TYR A 1 104 ? -3.454 4.176 -3.113 1.00 92.88 104 TYR A CA 1
ATOM 826 C C . TYR A 1 104 ? -2.761 4.051 -1.767 1.00 92.88 104 TYR A C 1
ATOM 828 O O . TYR A 1 104 ? -1.537 4.124 -1.667 1.00 92.88 104 TYR A O 1
ATOM 836 N N . TRP A 1 105 ? -3.536 3.747 -0.733 1.00 93.56 105 TRP A N 1
ATOM 837 C CA . TRP A 1 105 ? -2.983 3.379 0.564 1.00 93.56 105 TRP A CA 1
ATOM 838 C C . TRP A 1 105 ? -2.812 1.878 0.635 1.00 93.56 105 TRP A C 1
ATOM 840 O O . TRP A 1 105 ? -3.702 1.101 0.271 1.00 93.56 105 TRP A O 1
ATOM 850 N N . THR A 1 106 ? -1.655 1.454 1.121 1.00 94.81 106 THR A N 1
ATOM 851 C CA . THR A 1 106 ? -1.311 0.048 1.221 1.00 94.81 106 THR A CA 1
ATOM 852 C C . THR A 1 106 ? -0.698 -0.266 2.573 1.00 94.81 106 THR A C 1
ATOM 854 O O . THR A 1 106 ? 0.046 0.525 3.137 1.00 94.81 106 THR A O 1
ATOM 857 N N . LEU A 1 107 ? -1.007 -1.443 3.105 1.00 95.38 107 LEU A N 1
ATOM 858 C CA . LEU A 1 107 ? -0.384 -1.965 4.311 1.00 95.38 107 LEU A CA 1
ATOM 859 C C . LEU A 1 107 ? 0.658 -3.000 3.920 1.00 95.38 107 LEU A C 1
ATOM 861 O O . LEU A 1 107 ? 0.330 -3.990 3.259 1.00 95.38 107 LEU A O 1
ATOM 865 N N . VAL A 1 108 ? 1.895 -2.816 4.370 1.00 96.12 108 VAL A N 1
ATOM 866 C CA . VAL A 1 108 ? 2.957 -3.796 4.140 1.00 96.12 108 VAL A CA 1
ATOM 867 C C . VAL A 1 108 ? 2.738 -5.001 5.054 1.00 96.12 108 VAL A C 1
ATOM 869 O O . VAL A 1 108 ? 2.741 -4.904 6.281 1.00 96.12 108 VAL A O 1
ATOM 872 N N . VAL A 1 109 ? 2.561 -6.177 4.459 1.00 96.50 109 VAL A N 1
ATOM 873 C CA . VAL A 1 109 ? 2.297 -7.445 5.157 1.00 96.50 109 VAL A CA 1
ATOM 874 C C . VAL A 1 109 ? 3.499 -8.390 5.173 1.00 96.50 109 VAL A C 1
ATOM 876 O O . VAL A 1 109 ? 3.564 -9.260 6.049 1.00 96.50 109 VAL A O 1
ATOM 879 N N . THR A 1 110 ? 4.461 -8.190 4.266 1.00 96.56 110 THR A N 1
ATOM 880 C CA . THR A 1 110 ? 5.684 -8.997 4.142 1.00 96.56 110 THR A CA 1
ATOM 881 C C . THR A 1 110 ? 6.863 -8.116 3.731 1.00 96.56 110 THR A C 1
ATOM 883 O O . THR A 1 110 ? 6.741 -7.312 2.815 1.00 96.56 110 THR A O 1
ATOM 886 N N . GLY A 1 111 ? 8.023 -8.295 4.369 1.00 94.56 111 GLY A N 1
ATOM 887 C CA . GLY A 1 111 ? 9.246 -7.527 4.095 1.00 94.56 111 GLY A CA 1
ATOM 888 C C . GLY A 1 111 ? 9.716 -6.686 5.291 1.00 94.56 111 GLY A C 1
ATOM 889 O O . GLY A 1 111 ? 9.141 -6.801 6.376 1.00 94.56 111 GLY A O 1
ATOM 890 N N . PRO A 1 112 ? 10.764 -5.861 5.115 1.00 92.81 112 PRO A N 1
ATOM 891 C CA . PRO A 1 112 ? 11.364 -5.065 6.193 1.00 92.81 112 PRO A CA 1
ATOM 892 C C . PRO A 1 112 ? 10.413 -4.027 6.800 1.00 92.81 112 PRO A C 1
ATOM 894 O O . PRO A 1 112 ? 10.459 -3.778 7.998 1.00 92.81 112 PRO A O 1
ATOM 897 N N . GLN A 1 113 ? 9.511 -3.474 5.985 1.00 93.50 113 GLN A N 1
ATOM 898 C CA . GLN A 1 113 ? 8.569 -2.415 6.375 1.00 93.50 113 GLN A CA 1
ATOM 899 C C . GLN A 1 113 ? 7.234 -2.959 6.910 1.00 93.50 113 GLN A C 1
ATOM 901 O O . GLN A 1 113 ? 6.229 -2.256 6.971 1.00 93.50 113 GLN A O 1
ATOM 906 N N . ARG A 1 114 ? 7.185 -4.247 7.267 1.00 94.12 114 ARG A N 1
ATOM 907 C CA . ARG A 1 114 ? 5.951 -4.933 7.654 1.00 94.12 114 ARG A CA 1
ATOM 908 C C . ARG A 1 114 ? 5.242 -4.250 8.829 1.00 94.12 114 ARG A C 1
ATOM 910 O O . ARG A 1 114 ? 5.823 -4.089 9.894 1.00 94.12 114 ARG A O 1
ATOM 917 N N . GLY A 1 115 ? 3.940 -4.016 8.667 1.00 92.44 115 GLY A N 1
ATOM 918 C CA . GLY A 1 115 ? 3.067 -3.366 9.647 1.00 92.44 115 GLY A CA 1
ATOM 919 C C . GLY A 1 115 ? 2.865 -1.876 9.387 1.00 92.44 115 GLY A C 1
ATOM 920 O O . GLY A 1 115 ? 1.921 -1.309 9.926 1.00 92.44 115 GLY A O 1
ATOM 921 N N . GLN A 1 116 ? 3.689 -1.276 8.528 1.00 92.88 116 GLN A N 1
ATOM 922 C CA . GLN A 1 116 ? 3.576 0.131 8.177 1.00 92.88 116 GLN A CA 1
ATOM 923 C C . GLN A 1 116 ? 2.585 0.346 7.040 1.00 92.88 116 GLN A C 1
ATOM 925 O O . GLN A 1 116 ? 2.476 -0.470 6.113 1.00 92.88 116 GLN A O 1
ATOM 930 N N . VAL A 1 117 ? 1.895 1.478 7.110 1.00 93.12 117 VAL A N 1
ATOM 931 C CA . VAL A 1 117 ? 1.059 1.986 6.027 1.00 93.12 117 VAL A CA 1
ATOM 932 C C . VAL A 1 117 ? 1.921 2.825 5.088 1.00 93.12 117 VAL A C 1
ATOM 934 O O . VAL A 1 117 ? 2.775 3.585 5.528 1.00 93.12 117 VAL A O 1
ATOM 937 N N . TRP A 1 118 ? 1.719 2.654 3.789 1.00 94.25 118 TRP A N 1
ATOM 938 C CA . TRP A 1 118 ? 2.435 3.340 2.723 1.00 94.25 118 TRP A CA 1
ATOM 939 C C . TRP A 1 118 ? 1.443 3.967 1.761 1.00 94.25 118 TRP A C 1
ATOM 941 O O . TRP A 1 118 ? 0.360 3.423 1.524 1.00 94.25 118 TRP A O 1
ATOM 951 N N . TRP A 1 119 ? 1.848 5.087 1.181 1.00 93.06 119 TRP A N 1
ATOM 952 C CA . TRP A 1 119 ? 1.110 5.769 0.138 1.00 93.06 119 TRP A CA 1
ATOM 953 C C . TRP A 1 119 ? 1.815 5.575 -1.198 1.00 93.06 119 TRP A C 1
ATOM 955 O O . TRP A 1 119 ? 2.976 5.955 -1.351 1.00 93.06 119 TRP A O 1
ATOM 965 N N . LEU A 1 120 ? 1.124 4.935 -2.139 1.00 93.88 120 LEU A N 1
ATOM 966 C CA . LEU A 1 120 ? 1.572 4.721 -3.509 1.00 93.88 120 LEU A CA 1
ATOM 967 C C . LEU A 1 120 ? 0.885 5.742 -4.408 1.00 93.88 120 LEU A C 1
ATOM 969 O O . LEU A 1 120 ? -0.342 5.770 -4.463 1.00 93.88 120 LEU A O 1
ATOM 973 N N . ARG A 1 121 ? 1.677 6.531 -5.123 1.00 91.88 121 ARG A N 1
ATOM 974 C CA . ARG A 1 121 ? 1.234 7.537 -6.088 1.00 91.88 121 ARG A CA 1
ATOM 975 C C . ARG A 1 121 ? 1.902 7.322 -7.424 1.00 91.88 121 ARG A C 1
ATOM 977 O O . ARG A 1 121 ? 2.947 6.692 -7.475 1.00 91.88 121 ARG A O 1
ATOM 984 N N . ASP A 1 122 ? 1.360 7.921 -8.474 1.00 88.31 122 ASP A N 1
ATOM 985 C CA . ASP A 1 122 ? 1.927 7.891 -9.826 1.00 88.31 122 ASP A CA 1
ATOM 986 C C . ASP A 1 122 ? 3.445 8.168 -9.880 1.00 88.31 122 ASP A C 1
ATOM 988 O O . ASP A 1 122 ? 4.171 7.510 -10.621 1.00 88.31 122 ASP A O 1
ATOM 992 N N . GLY A 1 123 ? 3.941 9.090 -9.048 1.00 90.25 123 GLY A N 1
ATOM 993 C CA . GLY A 1 123 ? 5.340 9.524 -9.027 1.00 90.25 123 GLY A CA 1
ATOM 994 C C . GLY A 1 123 ? 6.178 9.096 -7.820 1.00 90.25 123 GLY A C 1
ATOM 995 O O . GLY A 1 123 ? 7.386 9.351 -7.794 1.00 90.25 123 GLY A O 1
ATOM 996 N N . CYS A 1 124 ? 5.575 8.487 -6.795 1.00 93.31 124 CYS A N 1
ATOM 997 C CA . CYS A 1 124 ? 6.312 8.137 -5.585 1.00 93.31 124 CYS A CA 1
ATOM 998 C C . CYS A 1 124 ? 5.645 7.056 -4.731 1.00 93.31 124 CYS A C 1
ATOM 1000 O O . CYS A 1 124 ? 4.434 6.849 -4.763 1.00 93.31 124 CYS A O 1
ATOM 1002 N N . ALA A 1 125 ? 6.437 6.448 -3.854 1.00 94.94 125 ALA A N 1
ATOM 1003 C CA . ALA A 1 125 ? 5.964 5.643 -2.740 1.00 94.94 125 ALA A CA 1
ATOM 1004 C C . ALA A 1 125 ? 6.606 6.152 -1.451 1.00 94.94 125 ALA A C 1
ATOM 1006 O O . ALA A 1 125 ? 7.829 6.248 -1.365 1.00 94.94 125 ALA A O 1
ATOM 1007 N N . THR A 1 126 ? 5.796 6.471 -0.446 1.00 93.38 126 THR A N 1
ATOM 1008 C CA . THR A 1 126 ? 6.289 7.025 0.822 1.00 93.38 126 THR A CA 1
ATOM 1009 C C . THR A 1 126 ? 5.600 6.357 2.016 1.00 93.38 126 THR A C 1
ATOM 1011 O O . THR A 1 126 ? 4.400 6.062 1.936 1.00 93.38 126 THR A O 1
ATOM 1014 N N . PRO A 1 127 ? 6.323 6.051 3.109 1.00 92.38 127 PRO A N 1
ATOM 1015 C CA . PRO A 1 127 ? 5.697 5.560 4.327 1.00 92.38 127 PRO A CA 1
ATOM 1016 C C . PRO A 1 127 ? 4.819 6.650 4.944 1.00 92.38 127 PRO A C 1
ATOM 1018 O O . PRO A 1 127 ? 5.181 7.826 4.990 1.00 92.38 127 PRO A O 1
ATOM 1021 N N . TYR A 1 128 ? 3.666 6.251 5.470 1.00 88.25 128 TYR A N 1
ATOM 1022 C CA . TYR A 1 128 ? 2.856 7.139 6.286 1.00 88.25 128 TYR A CA 1
ATOM 1023 C C . TYR A 1 128 ? 3.625 7.510 7.559 1.00 88.25 128 TYR A C 1
ATOM 1025 O O . TYR A 1 128 ? 4.140 6.638 8.263 1.00 88.25 128 TYR A O 1
ATOM 1033 N N . SER A 1 129 ? 3.677 8.804 7.868 1.00 80.44 129 SER A N 1
ATOM 1034 C CA . SER A 1 129 ? 4.205 9.306 9.133 1.00 80.44 129 SER A CA 1
ATOM 1035 C C . SER A 1 129 ? 3.212 10.283 9.747 1.00 80.44 129 SER A C 1
ATOM 1037 O O . SER A 1 129 ? 2.735 11.213 9.098 1.00 80.44 129 SER A O 1
ATOM 1039 N N . SER A 1 130 ? 2.899 10.061 11.018 1.00 65.56 130 SER A N 1
ATOM 1040 C CA . SER A 1 130 ? 2.165 11.015 11.836 1.00 65.56 130 SER A CA 1
ATOM 1041 C C . SER A 1 130 ? 3.197 11.886 12.535 1.00 65.56 130 SER A C 1
ATOM 1043 O O . SER A 1 130 ? 4.062 11.385 13.256 1.00 65.56 130 SER A O 1
ATOM 1045 N N . SER A 1 131 ? 3.161 13.200 12.302 1.00 59.22 131 SER A N 1
ATOM 1046 C CA . SER A 1 131 ? 4.026 14.176 12.992 1.00 59.22 131 SER A CA 1
ATOM 1047 C C . SER A 1 131 ? 5.547 13.900 12.934 1.00 59.22 131 SER A C 1
ATOM 1049 O O . SER A 1 131 ? 6.295 14.364 13.792 1.00 59.22 131 SER A O 1
ATOM 1051 N N . GLY A 1 132 ? 6.023 13.188 11.905 1.00 56.72 132 GLY A N 1
ATOM 1052 C CA . GLY A 1 132 ? 7.448 12.903 11.693 1.00 56.72 132 GLY A CA 1
ATOM 1053 C C . GLY A 1 132 ? 8.008 11.712 12.480 1.00 56.72 132 GLY A C 1
ATOM 1054 O O . GLY A 1 132 ? 9.213 11.464 12.416 1.00 56.72 132 GLY A O 1
ATOM 1055 N N . GLU A 1 133 ? 7.172 10.954 13.198 1.00 55.19 133 GLU A N 1
ATOM 1056 C CA . GLU A 1 133 ? 7.584 9.674 13.783 1.00 55.19 133 GLU A CA 1
ATOM 1057 C C . GLU 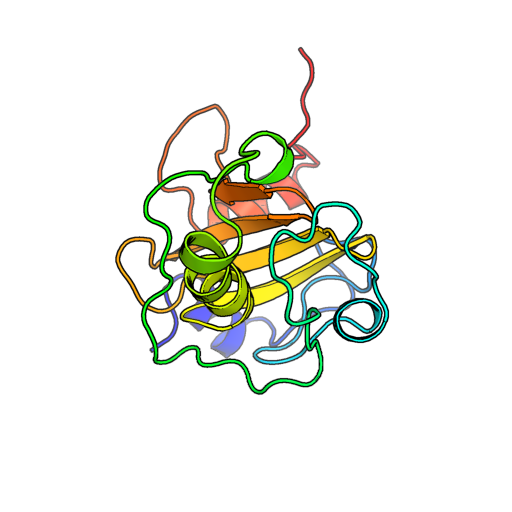A 1 133 ? 7.568 8.570 12.710 1.00 55.19 133 GLU A C 1
ATOM 1059 O O . GLU A 1 133 ? 6.600 8.407 11.966 1.00 55.19 133 GLU A O 1
ATOM 1064 N N . LEU A 1 134 ? 8.670 7.819 12.603 1.00 51.84 134 LEU A N 1
ATOM 1065 C CA . LEU A 1 134 ? 8.790 6.670 11.700 1.00 51.84 134 LEU A CA 1
ATOM 1066 C C . LEU A 1 134 ? 8.181 5.421 12.346 1.00 51.84 134 LEU A C 1
ATOM 1068 O O . LEU A 1 134 ? 8.409 5.157 13.526 1.00 51.84 134 LEU A O 1
ATOM 1072 N N . GLY A 1 135 ? 7.488 4.602 11.551 1.00 52.81 135 GLY A N 1
ATOM 1073 C CA . GLY A 1 135 ? 6.951 3.312 12.000 1.00 52.81 135 GLY A CA 1
ATOM 1074 C C . GLY A 1 135 ? 5.490 3.339 12.449 1.00 52.81 135 GLY A C 1
ATOM 1075 O O . GLY A 1 135 ? 5.091 2.486 13.239 1.00 52.81 135 GLY A O 1
ATOM 1076 N N . VAL A 1 136 ? 4.707 4.291 11.940 1.00 67.00 136 VAL A N 1
ATOM 1077 C CA . VAL A 1 136 ? 3.281 4.420 12.247 1.00 67.00 136 VAL A CA 1
ATOM 1078 C C . VAL A 1 136 ? 2.508 3.224 11.690 1.00 67.00 136 VAL A C 1
ATOM 1080 O O . VAL A 1 136 ? 2.613 2.878 10.507 1.00 67.00 136 VAL A O 1
ATOM 1083 N N . ASP A 1 137 ? 1.778 2.549 12.574 1.00 79.31 137 ASP A N 1
ATOM 1084 C CA . ASP A 1 137 ? 1.060 1.324 12.251 1.00 79.31 137 ASP A CA 1
ATOM 1085 C C . ASP A 1 137 ? -0.351 1.604 11.704 1.00 79.31 137 ASP A C 1
ATOM 1087 O O . ASP A 1 137 ? -0.811 2.743 11.588 1.00 79.31 137 ASP A O 1
ATOM 1091 N N . PHE A 1 138 ? -1.057 0.538 11.323 1.00 88.12 138 PHE A N 1
ATOM 1092 C CA . PHE A 1 138 ? -2.425 0.626 10.811 1.00 88.12 138 PHE A CA 1
ATOM 1093 C C . PHE A 1 138 ? -3.389 1.385 11.744 1.00 88.12 138 PHE A C 1
ATOM 1095 O O . PHE A 1 138 ? -4.273 2.084 11.254 1.00 88.12 138 PHE A O 1
ATOM 1102 N N . LEU A 1 139 ? -3.264 1.244 13.067 1.00 87.12 139 LEU A N 1
ATOM 1103 C CA . LEU A 1 139 ? -4.209 1.848 14.008 1.00 87.12 139 LEU A CA 1
ATOM 1104 C C . LEU A 1 139 ? -4.005 3.353 14.113 1.00 87.12 139 LEU A C 1
ATOM 1106 O O . LEU A 1 139 ? -4.989 4.089 14.177 1.00 87.12 139 LEU A O 1
ATOM 1110 N N . ASP A 1 140 ? -2.757 3.800 14.134 1.00 86.19 140 ASP A N 1
ATOM 1111 C CA . ASP A 1 140 ? -2.451 5.224 14.175 1.00 86.19 140 ASP A CA 1
ATOM 1112 C C . ASP A 1 140 ? -2.896 5.918 12.878 1.00 86.19 140 ASP A C 1
ATOM 1114 O O . ASP A 1 140 ? -3.557 6.953 12.944 1.00 86.19 140 ASP A O 1
ATOM 1118 N N . TRP A 1 141 ? -2.688 5.286 11.714 1.00 87.38 141 TRP A N 1
ATOM 1119 C CA . TRP A 1 141 ? -3.230 5.770 10.435 1.00 87.38 141 TRP A CA 1
ATOM 1120 C C . TRP A 1 141 ? -4.765 5.907 10.451 1.00 87.38 141 TRP A C 1
ATOM 1122 O O . TRP A 1 141 ? -5.302 6.954 10.084 1.00 87.38 141 TRP A O 1
ATOM 1132 N N . VAL A 1 142 ? -5.494 4.890 10.934 1.00 85.38 142 VAL A N 1
ATOM 1133 C CA . VAL A 1 142 ? -6.964 4.967 11.061 1.00 85.38 142 VAL A CA 1
ATOM 1134 C C . VAL A 1 142 ? -7.389 6.042 12.069 1.00 85.38 142 VAL A C 1
ATOM 1136 O O . VAL A 1 142 ? -8.396 6.723 11.857 1.00 85.38 142 VAL A O 1
ATOM 1139 N N . ARG A 1 143 ? -6.656 6.204 13.178 1.00 84.25 143 ARG A N 1
ATOM 1140 C CA . ARG A 1 143 ? -6.969 7.192 14.220 1.00 84.25 143 ARG A CA 1
ATOM 1141 C C . ARG A 1 143 ? -6.835 8.615 13.692 1.00 84.25 143 ARG A C 1
ATOM 1143 O O . ARG A 1 143 ? -7.74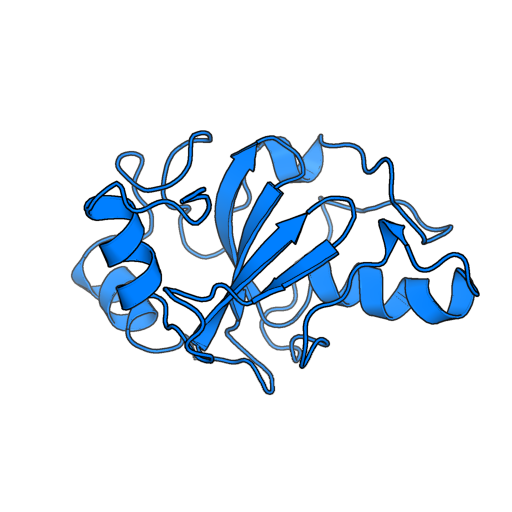7 9.414 13.899 1.00 84.25 143 ARG A O 1
ATOM 1150 N N . ASP A 1 144 ? -5.731 8.923 13.027 1.00 82.06 144 ASP A N 1
ATOM 1151 C CA . ASP A 1 144 ? -5.463 10.264 12.507 1.00 82.06 144 ASP A CA 1
ATOM 1152 C C . ASP A 1 144 ? -6.474 10.652 11.436 1.00 82.06 144 ASP A C 1
ATOM 1154 O O . ASP A 1 144 ? -7.024 11.759 11.473 1.00 82.06 144 ASP A O 1
ATOM 1158 N N . TRP A 1 145 ? -6.839 9.697 10.577 1.00 77.81 145 TRP A N 1
ATOM 1159 C CA . TRP A 1 145 ? -7.971 9.867 9.680 1.00 77.81 145 TRP A CA 1
ATOM 1160 C C . TRP A 1 145 ? -9.270 10.189 10.434 1.00 77.81 145 TRP A C 1
ATOM 1162 O O . TRP A 1 145 ? -9.936 11.176 10.118 1.00 77.81 145 TRP A O 1
ATOM 1172 N N . HIS A 1 146 ? -9.635 9.388 11.440 1.00 77.44 146 HIS A N 1
ATOM 1173 C CA . HIS A 1 146 ? -10.892 9.568 12.172 1.00 77.44 146 HIS A CA 1
ATOM 1174 C C . HIS A 1 146 ? -10.976 10.938 12.861 1.00 77.44 146 HIS A C 1
ATOM 1176 O O . HIS A 1 146 ? -12.050 11.527 12.970 1.00 77.44 146 HIS A O 1
ATOM 1182 N N . LEU A 1 147 ? -9.835 11.468 13.303 1.00 78.44 147 LEU A N 1
ATOM 1183 C CA . LEU A 1 147 ? -9.726 12.794 13.909 1.00 78.44 147 LEU A CA 1
ATOM 1184 C C . LEU A 1 147 ? -9.715 13.940 12.881 1.00 78.44 147 LEU A C 1
ATOM 1186 O O . LEU A 1 147 ? -9.567 15.099 13.275 1.00 78.44 147 LEU A O 1
ATOM 1190 N N . GLY A 1 148 ? -9.835 13.644 11.583 1.00 69.62 148 GLY A N 1
ATOM 1191 C CA . GLY A 1 148 ? -9.696 14.624 10.504 1.00 69.62 148 GLY A CA 1
ATOM 1192 C C . GLY A 1 148 ? -8.295 15.237 10.435 1.00 69.62 148 GLY A C 1
ATOM 1193 O O . GLY A 1 148 ? -8.112 16.299 9.841 1.00 69.62 148 GLY A O 1
ATOM 1194 N N . GLN A 1 149 ? -7.302 14.601 11.063 1.00 65.81 149 GLN A N 1
ATOM 1195 C CA . GLN A 1 149 ? -5.898 14.994 11.005 1.00 65.81 149 GLN A CA 1
ATOM 1196 C C . GLN A 1 149 ? -5.270 14.303 9.798 1.00 65.81 149 GLN A C 1
ATOM 1198 O O . GLN A 1 149 ? -4.455 13.396 9.925 1.00 65.81 149 GLN A O 1
ATOM 1203 N N . GLY A 1 150 ? -5.724 14.698 8.607 1.00 56.31 150 GLY A N 1
ATOM 1204 C CA . GLY A 1 150 ? -5.172 14.191 7.357 1.00 56.31 150 GLY A CA 1
ATOM 1205 C C . GLY A 1 150 ? -3.658 14.412 7.271 1.00 56.31 150 GLY A C 1
ATOM 1206 O O . GLY A 1 150 ? -3.104 15.311 7.904 1.00 56.31 150 GLY A O 1
ATOM 1207 N N . TRP A 1 151 ? -3.003 13.610 6.431 1.00 55.72 151 TRP A N 1
ATOM 1208 C CA . TRP A 1 151 ? -1.564 13.661 6.140 1.00 55.72 151 TRP A CA 1
ATOM 1209 C C . TRP A 1 151 ? -1.083 15.024 5.594 1.00 55.72 151 TRP A C 1
ATOM 1211 O O . TRP A 1 151 ? 0.115 15.292 5.580 1.00 55.72 151 TRP A O 1
ATOM 1221 N N . TRP A 1 152 ? -2.009 15.905 5.194 1.00 46.44 152 TRP A N 1
ATOM 1222 C CA . TRP A 1 152 ? -1.753 17.281 4.768 1.00 46.44 152 TRP A CA 1
ATOM 1223 C C . TRP A 1 152 ? -2.229 18.291 5.825 1.00 46.44 152 TRP A C 1
ATOM 1225 O O . TRP A 1 152 ? -3.222 18.995 5.646 1.00 46.44 152 TRP A O 1
ATOM 1235 N N . ARG A 1 153 ? -1.516 18.399 6.950 1.00 39.88 153 ARG A N 1
ATOM 1236 C CA . ARG A 1 153 ? -1.461 19.690 7.648 1.00 39.88 153 ARG A CA 1
ATOM 1237 C C . ARG A 1 153 ? -0.355 20.510 6.990 1.00 39.88 153 ARG A C 1
ATOM 1239 O O . ARG A 1 153 ? 0.817 20.234 7.226 1.00 39.88 153 ARG A O 1
ATOM 1246 N N . SER A 1 154 ? -0.715 21.527 6.203 1.00 33.56 154 SER A N 1
ATOM 1247 C CA . SER A 1 154 ? 0.087 22.749 6.285 1.00 33.56 154 SER A CA 1
ATOM 1248 C C . SER A 1 154 ? -0.064 23.282 7.697 1.00 33.56 154 SER A C 1
ATOM 1250 O O . SER A 1 154 ? -1.162 23.227 8.261 1.00 33.56 154 SER A O 1
ATOM 1252 N N . GLU A 1 155 ? 1.032 23.790 8.240 1.00 33.56 155 GLU A N 1
ATOM 1253 C CA . GLU A 1 155 ? 0.999 24.737 9.356 1.00 33.56 155 GLU A CA 1
ATOM 1254 C C . GLU A 1 155 ? -0.083 25.819 9.187 1.00 33.56 155 GLU A C 1
ATOM 1256 O O . GLU A 1 155 ? -0.374 26.217 8.030 1.00 33.56 155 GLU A O 1
#